Protein AF-D8SR23-F1 (afdb_monomer)

Foldseek 3Di:
DCPVVLQVFVCVLDVVPSFPWDWDPDWDQDPQLSFTWTWTQTPWDDPDPQKIFGTWIWTAQDPQQKIKIKTWIFRNPDPVRDIDIWMKMFRADPVGHTPDIDTPPDDDDPPSVCSVPVSVVVVVVVVVVVCVVVPDDDDD

Radius of gyration: 15.98 Å; Cα contacts (8 Å, |Δi|>4): 232; chains: 1; bounding box: 49×30×34 Å

Structure (mmCIF, N/CA/C/O backbone):
data_AF-D8SR23-F1
#
_entry.id   AF-D8SR23-F1
#
loop_
_atom_site.group_PDB
_atom_site.id
_atom_site.type_symbol
_atom_site.label_atom_id
_atom_site.label_alt_id
_atom_site.label_comp_id
_atom_site.label_asym_id
_atom_site.label_entity_id
_atom_site.label_seq_id
_atom_site.pdbx_PDB_ins_code
_atom_site.Cartn_x
_atom_site.Cartn_y
_atom_site.Cartn_z
_atom_site.occupancy
_atom_site.B_iso_or_equiv
_atom_site.auth_seq_id
_atom_site.auth_comp_id
_atom_site.auth_asym_id
_atom_site.auth_atom_id
_atom_site.pdbx_PDB_model_num
ATOM 1 N N . MET A 1 1 ? -14.444 -7.213 2.399 1.00 64.50 1 MET A N 1
ATOM 2 C CA . MET A 1 1 ? -13.186 -6.485 2.134 1.00 64.50 1 MET A CA 1
ATOM 3 C C . MET A 1 1 ? -13.569 -5.167 1.482 1.00 64.50 1 MET A C 1
ATOM 5 O O . MET A 1 1 ? -14.498 -5.180 0.686 1.00 64.50 1 MET A O 1
ATOM 9 N N . ASP A 1 2 ? -12.974 -4.047 1.888 1.00 78.81 2 ASP A N 1
ATOM 10 C CA . ASP A 1 2 ? -13.461 -2.699 1.545 1.00 78.81 2 ASP A CA 1
ATOM 11 C C . ASP A 1 2 ? -12.916 -2.235 0.178 1.00 78.81 2 ASP A C 1
ATOM 13 O O . ASP A 1 2 ? -12.012 -1.405 0.083 1.00 78.81 2 ASP A O 1
ATOM 17 N N . GLU A 1 3 ? -13.412 -2.857 -0.898 1.00 85.50 3 GLU A N 1
ATOM 18 C CA . GLU A 1 3 ? -13.011 -2.548 -2.281 1.00 85.50 3 GLU A CA 1
ATOM 19 C C . GLU A 1 3 ? -13.234 -1.079 -2.642 1.00 85.50 3 GLU A C 1
ATOM 21 O O . GLU A 1 3 ? -12.398 -0.475 -3.315 1.00 85.50 3 GLU A O 1
ATOM 26 N N . GLU A 1 4 ? -14.343 -0.490 -2.191 1.00 87.12 4 GLU A N 1
ATOM 27 C CA . GLU A 1 4 ? -14.657 0.912 -2.461 1.00 87.12 4 GLU A CA 1
ATOM 28 C C . GLU A 1 4 ? -13.653 1.851 -1.797 1.00 87.12 4 GLU A C 1
ATOM 30 O O . GLU A 1 4 ? -13.201 2.806 -2.437 1.00 87.12 4 GLU A O 1
ATOM 35 N N . ALA A 1 5 ? -13.227 1.553 -0.566 1.00 86.94 5 ALA A N 1
ATOM 36 C CA . ALA A 1 5 ? -12.153 2.305 0.059 1.00 86.94 5 ALA A CA 1
ATOM 37 C C . ALA A 1 5 ? -10.844 2.202 -0.714 1.00 86.94 5 ALA A C 1
ATOM 39 O O . ALA A 1 5 ? -10.241 3.236 -0.991 1.00 86.94 5 ALA A O 1
ATOM 40 N N . VAL A 1 6 ? -10.411 0.997 -1.101 1.00 87.62 6 VAL A N 1
ATOM 41 C CA . VAL A 1 6 ? -9.157 0.829 -1.856 1.00 87.62 6 VAL A CA 1
ATOM 42 C C . VAL A 1 6 ? -9.232 1.572 -3.188 1.00 87.62 6 VAL A C 1
ATOM 44 O O . VAL A 1 6 ? -8.310 2.311 -3.523 1.00 87.62 6 VAL A O 1
ATOM 47 N N . ARG A 1 7 ? -10.358 1.496 -3.909 1.00 87.00 7 ARG A N 1
ATOM 48 C CA . ARG A 1 7 ? -10.581 2.291 -5.131 1.00 87.00 7 ARG A CA 1
ATOM 49 C C . ARG A 1 7 ? -10.505 3.794 -4.857 1.00 87.00 7 ARG A C 1
ATOM 51 O O . ARG A 1 7 ? -9.897 4.521 -5.639 1.00 87.00 7 ARG A O 1
ATOM 58 N N . GLY A 1 8 ? -11.093 4.268 -3.760 1.00 86.75 8 GLY A N 1
ATOM 59 C CA . GLY A 1 8 ? -11.014 5.669 -3.343 1.00 86.75 8 GLY A CA 1
ATOM 60 C C . GLY A 1 8 ? -9.589 6.117 -3.005 1.00 86.75 8 GLY A C 1
ATOM 61 O O . GLY A 1 8 ? -9.189 7.217 -3.380 1.00 86.75 8 GLY A O 1
ATOM 62 N N . MET A 1 9 ? -8.812 5.257 -2.346 1.00 86.50 9 MET A N 1
ATOM 63 C CA . MET A 1 9 ? -7.409 5.498 -2.005 1.00 86.50 9 MET A CA 1
ATOM 64 C C . MET A 1 9 ? -6.520 5.512 -3.257 1.00 86.50 9 MET A C 1
ATOM 66 O O . MET A 1 9 ? -5.738 6.443 -3.428 1.00 86.50 9 MET A O 1
ATOM 70 N N . LEU A 1 10 ? -6.692 4.552 -4.172 1.00 82.19 10 LEU A N 1
ATOM 71 C CA . LEU A 1 10 ? -5.966 4.488 -5.448 1.00 82.19 10 LEU A CA 1
ATOM 72 C C . LEU A 1 10 ? -6.248 5.705 -6.338 1.00 82.19 10 LEU A C 1
ATOM 74 O O . LEU A 1 10 ? -5.315 6.290 -6.877 1.00 82.19 10 LEU A O 1
ATOM 78 N N . ARG A 1 11 ? -7.510 6.156 -6.423 1.00 81.75 11 ARG A N 1
ATOM 79 C CA . ARG A 1 11 ? -7.872 7.396 -7.145 1.00 81.75 11 ARG A CA 1
ATOM 80 C C . ARG A 1 11 ? -7.116 8.622 -6.640 1.00 81.75 11 ARG A C 1
ATOM 82 O O . ARG A 1 11 ? -6.929 9.576 -7.390 1.00 81.75 11 ARG A O 1
ATOM 89 N N . ARG A 1 12 ? -6.746 8.618 -5.360 1.00 78.44 12 ARG A N 1
ATOM 90 C CA . ARG A 1 12 ? -6.031 9.719 -4.720 1.00 78.44 12 ARG A CA 1
ATOM 91 C C . ARG A 1 12 ? -4.524 9.662 -4.964 1.00 78.44 12 ARG A C 1
ATOM 93 O O . ARG A 1 12 ? -3.904 10.710 -5.065 1.00 78.44 12 ARG A O 1
ATOM 100 N N . ILE A 1 13 ? -3.978 8.457 -5.142 1.00 76.06 13 ILE A N 1
ATOM 101 C CA . ILE A 1 13 ? -2.605 8.245 -5.622 1.00 76.06 13 ILE A CA 1
ATOM 102 C C . ILE A 1 13 ? -2.461 8.738 -7.073 1.00 76.06 13 ILE A C 1
ATOM 104 O O . ILE A 1 13 ? -1.440 9.319 -7.414 1.00 76.06 13 ILE A O 1
ATOM 108 N N . GLY A 1 14 ? -3.494 8.588 -7.911 1.00 68.06 14 GLY A N 1
ATOM 109 C CA . GLY A 1 14 ? -3.551 9.243 -9.220 1.00 68.06 14 GLY A CA 1
ATOM 110 C C . GLY A 1 14 ? -4.875 9.017 -9.957 1.00 68.06 14 GLY A C 1
ATOM 111 O O . GLY A 1 14 ? -5.479 7.945 -9.876 1.00 68.06 14 GLY A O 1
ATOM 112 N N . GLN A 1 15 ? -5.347 10.042 -10.679 1.00 53.50 15 GLN A N 1
ATOM 113 C CA . GLN A 1 15 ? -6.707 10.076 -11.243 1.00 53.50 15 GLN A CA 1
ATOM 114 C C . GLN A 1 15 ? -6.927 9.171 -12.469 1.00 53.50 15 GLN A C 1
ATOM 116 O O . GLN A 1 15 ? -8.067 8.793 -12.736 1.00 53.50 15 GLN A O 1
ATOM 121 N N . GLU A 1 16 ? -5.873 8.766 -13.183 1.00 54.69 16 GLU A N 1
ATOM 122 C CA . GLU A 1 16 ? -5.980 7.941 -14.403 1.00 54.69 16 GLU A CA 1
ATOM 123 C C . GLU A 1 16 ? -5.869 6.425 -14.137 1.00 54.69 16 GLU A C 1
ATOM 125 O O . GLU A 1 16 ? -5.918 5.591 -15.052 1.00 54.69 16 GLU A O 1
ATOM 130 N N . TYR A 1 17 ? -5.769 6.033 -12.865 1.00 56.16 17 TYR A N 1
ATOM 131 C CA . TYR A 1 17 ? -5.398 4.679 -12.447 1.00 56.16 17 TYR A CA 1
ATOM 132 C C . TYR A 1 17 ? -6.492 4.009 -11.621 1.00 56.16 17 TYR A C 1
ATOM 134 O O . TYR A 1 17 ? -6.232 3.393 -10.590 1.00 56.16 17 TYR A O 1
ATOM 142 N N . LEU A 1 18 ? -7.734 4.082 -12.112 1.00 58.25 18 LEU A N 1
ATOM 143 C CA . LEU A 1 18 ? -8.771 3.103 -11.780 1.00 58.25 18 LEU A CA 1
ATOM 144 C C . LEU A 1 18 ? -8.289 1.720 -12.246 1.00 58.25 18 LEU A C 1
ATOM 146 O O . LEU A 1 18 ? -8.669 1.235 -13.304 1.00 58.25 18 LEU A O 1
ATOM 150 N N . ALA A 1 19 ? -7.357 1.139 -11.498 1.00 60.59 19 ALA A N 1
ATOM 15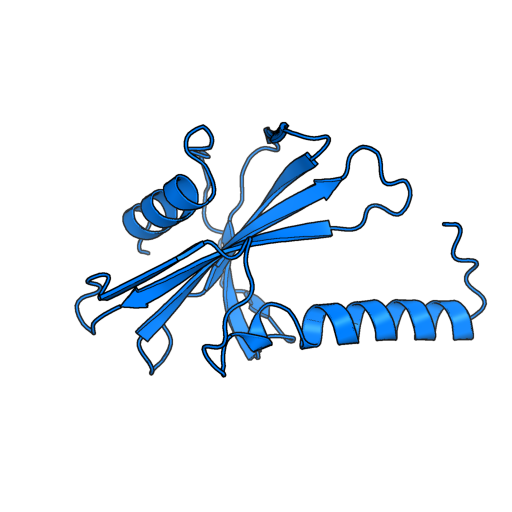1 C CA . ALA A 1 19 ? -6.840 -0.184 -11.746 1.00 60.59 19 ALA A CA 1
ATOM 152 C C . ALA A 1 19 ? -7.970 -1.171 -11.463 1.00 60.59 19 ALA A C 1
ATOM 154 O O . ALA A 1 19 ? -8.584 -1.146 -10.390 1.00 60.59 19 ALA A O 1
ATOM 155 N N . ASP A 1 20 ? -8.235 -2.044 -12.427 1.00 73.25 20 ASP A N 1
ATOM 156 C CA . ASP A 1 20 ? -8.875 -3.313 -12.134 1.00 73.25 20 ASP A CA 1
ATOM 157 C C . ASP A 1 20 ? -7.869 -4.117 -11.315 1.00 73.25 20 ASP A C 1
ATOM 159 O O . ASP A 1 20 ? -6.913 -4.688 -11.841 1.00 73.25 20 ASP A O 1
ATOM 163 N N . PHE A 1 21 ? -8.037 -4.053 -9.996 1.00 80.62 21 PHE A N 1
ATOM 164 C CA . PHE A 1 21 ? -7.289 -4.870 -9.063 1.00 80.62 21 PHE A CA 1
ATOM 165 C C . PHE A 1 21 ? -8.190 -5.967 -8.510 1.00 80.62 21 PHE A C 1
ATOM 167 O O . PHE A 1 21 ? -9.399 -5.796 -8.344 1.00 80.62 21 PHE A O 1
ATOM 174 N N . THR A 1 22 ? -7.564 -7.079 -8.164 1.00 85.00 22 THR A N 1
ATOM 175 C CA . THR A 1 22 ? -8.145 -8.118 -7.325 1.00 85.00 22 THR A CA 1
ATOM 176 C C . THR A 1 22 ? -7.283 -8.275 -6.088 1.00 85.00 22 THR A C 1
ATOM 178 O O . THR A 1 22 ? -6.065 -8.097 -6.136 1.00 85.00 22 THR A O 1
ATOM 181 N N . PHE A 1 23 ? -7.893 -8.627 -4.967 1.00 84.94 23 PHE A N 1
ATOM 182 C CA . PHE A 1 23 ? -7.119 -8.994 -3.792 1.00 84.94 23 PHE A CA 1
ATOM 183 C C . PHE A 1 23 ? -6.479 -10.370 -3.972 1.00 84.94 23 PHE A C 1
ATOM 185 O O . PHE A 1 23 ? -7.056 -11.258 -4.601 1.00 84.94 23 PHE A O 1
ATOM 192 N N . GLY A 1 24 ? -5.291 -10.548 -3.400 1.00 84.81 24 GLY A N 1
ATOM 193 C CA . GLY A 1 24 ? -4.709 -11.868 -3.204 1.00 84.81 24 GLY A CA 1
ATOM 194 C C . GLY A 1 24 ? -5.597 -12.734 -2.308 1.00 84.81 24 GLY A C 1
ATOM 195 O O . GLY A 1 24 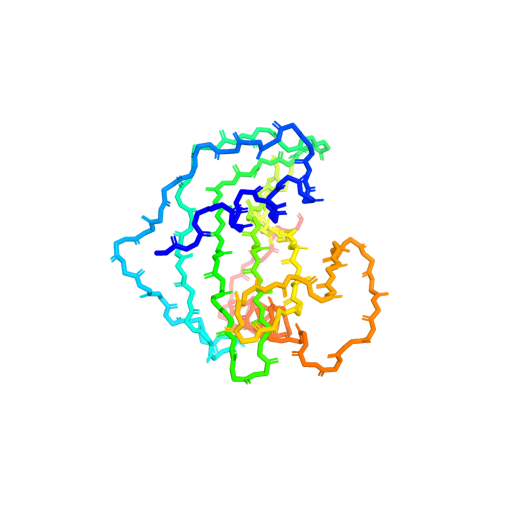? -6.337 -12.227 -1.464 1.00 84.81 24 GLY A O 1
ATOM 196 N N . GLU A 1 25 ? -5.505 -14.050 -2.485 1.00 79.94 25 GLU A N 1
ATOM 197 C CA . GLU A 1 25 ? -6.356 -15.026 -1.788 1.00 79.94 25 GLU A CA 1
ATOM 198 C C . GLU A 1 25 ? -6.171 -15.016 -0.263 1.00 79.94 25 GLU A C 1
ATOM 200 O O . GLU A 1 25 ? -7.087 -15.363 0.482 1.00 79.94 25 GLU A O 1
ATOM 205 N N . SER A 1 26 ? -4.996 -14.601 0.211 1.00 84.69 26 SER A N 1
ATOM 206 C CA . SER A 1 26 ? -4.653 -14.546 1.627 1.00 84.69 26 SER A CA 1
ATOM 207 C C . SER A 1 26 ? -3.943 -13.248 1.984 1.00 84.69 26 SER A C 1
ATOM 209 O O . SER A 1 26 ? -3.234 -12.657 1.165 1.00 84.69 26 SER A O 1
ATOM 211 N N . MET A 1 27 ? -4.080 -12.847 3.248 1.00 86.62 27 MET A N 1
ATOM 212 C CA . MET A 1 27 ? -3.198 -11.832 3.809 1.00 86.62 27 MET A CA 1
ATOM 213 C C . MET A 1 27 ? -1.760 -12.344 3.857 1.00 86.62 27 MET A C 1
ATOM 215 O O . MET A 1 27 ? -1.512 -13.536 4.048 1.00 86.62 27 MET A O 1
ATOM 219 N N . VAL A 1 28 ? -0.824 -11.420 3.708 1.00 84.69 28 VAL A N 1
ATOM 220 C CA . VAL A 1 28 ? 0.607 -11.655 3.836 1.00 84.69 28 VAL A CA 1
ATOM 221 C C . VAL A 1 28 ? 1.105 -10.817 5.001 1.00 84.69 28 VAL A C 1
ATOM 223 O O . VAL A 1 28 ? 0.811 -9.624 5.075 1.00 84.69 28 VAL A O 1
ATOM 226 N N . HIS A 1 29 ? 1.858 -11.444 5.900 1.00 83.56 29 HIS A N 1
ATOM 227 C CA . HIS A 1 29 ? 2.541 -10.722 6.960 1.00 83.56 29 HIS A CA 1
ATOM 228 C C . HIS A 1 29 ? 3.728 -9.965 6.368 1.00 83.56 29 HIS A C 1
ATOM 230 O O . HIS A 1 29 ? 4.608 -10.572 5.753 1.00 83.56 29 HIS A O 1
ATOM 236 N N . ASP A 1 30 ? 3.744 -8.648 6.528 1.00 73.88 30 ASP A N 1
ATOM 237 C CA . ASP A 1 30 ? 4.872 -7.814 6.148 1.00 73.88 30 ASP A CA 1
ATOM 238 C C . ASP A 1 30 ? 5.850 -7.725 7.329 1.00 73.88 30 ASP A C 1
ATOM 240 O O . ASP A 1 30 ? 5.554 -7.040 8.312 1.00 73.88 30 ASP A O 1
ATOM 244 N N . PRO A 1 31 ? 7.012 -8.402 7.260 1.00 63.41 31 PRO A N 1
ATOM 245 C CA . PRO A 1 31 ? 7.956 -8.468 8.376 1.00 63.41 31 PRO A CA 1
ATOM 246 C C . PRO A 1 31 ? 8.625 -7.124 8.681 1.00 63.41 31 PRO A C 1
ATOM 248 O O . PRO A 1 31 ? 9.296 -7.007 9.693 1.00 63.41 31 PRO A O 1
ATOM 251 N N . VAL A 1 32 ? 8.479 -6.144 7.787 1.00 64.88 32 VAL A N 1
ATOM 252 C CA . VAL A 1 32 ? 8.975 -4.769 7.925 1.00 64.88 32 VAL A CA 1
ATOM 253 C C . VAL A 1 32 ? 8.000 -3.904 8.710 1.00 64.88 32 VAL A C 1
ATOM 255 O O . VAL A 1 32 ? 8.359 -2.979 9.430 1.00 64.88 32 VAL A O 1
ATOM 258 N N . THR A 1 33 ? 6.716 -4.069 8.428 1.00 65.44 33 THR A N 1
ATOM 259 C CA . THR A 1 33 ? 5.713 -3.209 9.045 1.00 65.44 33 THR A CA 1
ATOM 260 C C . THR A 1 33 ? 5.153 -3.861 10.299 1.00 65.44 33 THR A C 1
ATOM 262 O O . THR A 1 33 ? 4.373 -3.223 10.999 1.00 65.44 33 THR A O 1
ATOM 265 N N . GLU A 1 34 ? 5.464 -5.147 10.500 1.00 74.69 34 GLU A N 1
ATOM 266 C CA . GLU A 1 34 ? 4.810 -6.078 11.420 1.00 74.69 34 GLU A CA 1
ATOM 267 C C . GLU A 1 34 ? 3.283 -6.092 11.243 1.00 74.69 34 GLU A C 1
ATOM 269 O O . GLU A 1 34 ? 2.523 -6.339 12.180 1.00 74.69 34 GLU A O 1
ATOM 274 N N . ARG A 1 35 ? 2.807 -5.809 10.023 1.00 78.38 35 ARG A N 1
ATOM 275 C CA . ARG A 1 35 ? 1.376 -5.747 9.707 1.00 78.38 35 ARG A CA 1
ATOM 276 C C . ARG A 1 35 ? 1.043 -6.705 8.599 1.00 78.38 35 ARG A C 1
ATOM 278 O O . ARG A 1 35 ? 1.813 -6.906 7.666 1.00 78.38 35 ARG A O 1
ATOM 285 N N . ASP A 1 36 ? -0.176 -7.197 8.667 1.00 85.44 36 ASP A N 1
ATOM 286 C CA . ASP A 1 36 ? -0.734 -7.959 7.578 1.00 85.44 36 ASP A CA 1
ATOM 287 C C . ASP A 1 36 ? -1.289 -7.019 6.506 1.00 85.44 36 ASP A C 1
ATOM 289 O O . ASP A 1 36 ? -1.907 -5.988 6.799 1.00 85.44 36 ASP A O 1
ATOM 293 N N . TYR A 1 37 ? -1.075 -7.390 5.250 1.00 85.62 37 TYR A N 1
ATOM 294 C CA . TYR A 1 37 ? -1.662 -6.719 4.100 1.00 85.62 37 TYR A CA 1
ATOM 295 C C . TYR A 1 37 ? -2.310 -7.724 3.162 1.00 85.62 37 TYR A C 1
ATOM 297 O O . TYR A 1 37 ? -1.916 -8.887 3.083 1.00 85.62 37 TYR A O 1
ATOM 305 N N . PHE A 1 38 ? -3.284 -7.252 2.397 1.00 88.31 38 PHE A N 1
ATOM 306 C CA . PHE A 1 38 ? -3.768 -7.956 1.223 1.00 88.31 38 PHE A CA 1
ATOM 307 C C . PHE A 1 38 ? -2.954 -7.518 0.003 1.00 88.31 38 PHE A C 1
ATOM 309 O O . PHE A 1 38 ? -2.885 -6.313 -0.276 1.00 88.31 38 PHE A O 1
ATOM 316 N N . PRO A 1 39 ? -2.341 -8.452 -0.744 1.00 88.81 39 PRO A N 1
ATOM 317 C CA . PRO A 1 39 ? -1.761 -8.136 -2.040 1.00 88.81 39 PRO A CA 1
ATOM 318 C C . PRO A 1 39 ? -2.841 -7.579 -2.969 1.00 88.81 39 PRO A C 1
ATOM 320 O O . PRO A 1 39 ? -3.942 -8.124 -3.034 1.00 88.81 39 PRO A O 1
ATOM 323 N N . LEU A 1 40 ? -2.530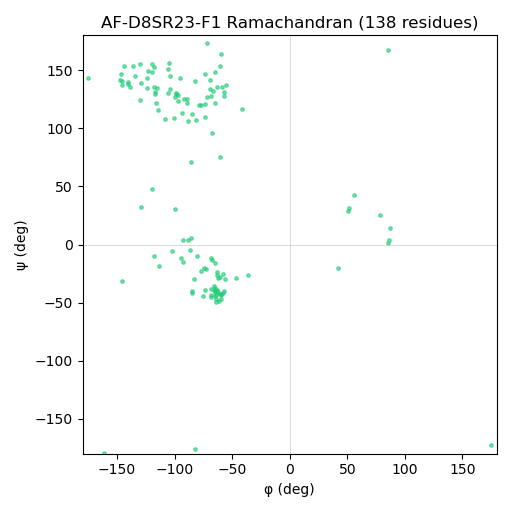 -6.508 -3.691 1.00 86.19 40 LEU A N 1
ATOM 324 C CA . LEU A 1 40 ? -3.359 -6.004 -4.779 1.00 86.19 40 LEU A CA 1
ATOM 325 C C . LEU A 1 40 ? -2.734 -6.477 -6.088 1.00 86.19 40 LEU A C 1
ATOM 327 O O . LEU A 1 40 ? -1.658 -6.020 -6.478 1.00 86.19 40 LEU A O 1
ATOM 331 N N . ILE A 1 41 ? -3.403 -7.421 -6.737 1.00 85.12 41 ILE A N 1
ATOM 332 C CA . ILE A 1 41 ? -3.010 -7.974 -8.028 1.00 85.12 41 ILE A CA 1
ATOM 333 C C . ILE A 1 41 ? -3.659 -7.109 -9.098 1.00 85.12 41 ILE A C 1
ATOM 335 O O . ILE A 1 41 ? -4.878 -6.972 -9.129 1.00 85.12 41 ILE A O 1
ATOM 339 N N . MET A 1 42 ? -2.850 -6.522 -9.966 1.00 79.56 42 MET A N 1
ATOM 340 C CA . MET A 1 42 ? -3.302 -5.653 -11.047 1.00 79.56 42 MET A CA 1
ATOM 341 C C . MET A 1 42 ? -2.422 -5.877 -12.271 1.00 79.56 42 MET A C 1
ATOM 343 O O . MET A 1 42 ? -1.270 -6.294 -12.149 1.00 79.56 42 MET A O 1
ATOM 347 N N . SER A 1 43 ? -2.972 -5.625 -13.456 1.00 79.00 43 SER A N 1
ATOM 348 C CA . SER A 1 43 ? -2.169 -5.670 -14.679 1.00 79.00 43 SER A CA 1
ATOM 349 C C . SER A 1 43 ? -1.178 -4.503 -14.693 1.00 79.00 43 SER A C 1
ATOM 351 O O . SER A 1 43 ? -1.571 -3.402 -14.289 1.00 79.00 43 SER A O 1
ATOM 353 N N . PRO A 1 44 ? 0.066 -4.708 -15.167 1.00 79.00 44 PRO A N 1
ATOM 354 C CA . PRO A 1 44 ? 1.029 -3.627 -15.262 1.00 79.00 44 PRO A CA 1
ATOM 355 C C . PRO A 1 44 ? 0.495 -2.456 -16.083 1.00 79.00 44 PRO A C 1
ATOM 357 O O . PRO A 1 44 ? -0.124 -2.663 -17.131 1.00 79.00 44 PRO A O 1
ATOM 360 N N . LYS A 1 45 ? 0.725 -1.231 -15.612 1.00 77.12 45 LYS A N 1
ATOM 361 C CA . LYS A 1 45 ? 0.254 -0.014 -16.281 1.00 77.12 45 LYS A CA 1
ATOM 362 C C . LYS A 1 45 ? 1.311 1.076 -16.198 1.00 77.12 45 LYS A C 1
ATOM 364 O O . LYS A 1 45 ? 1.946 1.231 -15.159 1.00 77.12 45 LYS A O 1
ATOM 369 N N . ASP A 1 46 ? 1.470 1.819 -17.286 1.00 77.31 46 ASP A N 1
ATOM 370 C CA . ASP A 1 46 ? 2.305 3.018 -17.314 1.00 77.31 46 ASP A CA 1
ATOM 371 C C . ASP A 1 46 ? 1.818 4.010 -16.246 1.00 77.31 46 ASP A C 1
ATOM 373 O O . ASP A 1 46 ? 0.617 4.286 -16.152 1.00 77.31 46 ASP A O 1
ATOM 377 N N . PHE A 1 47 ? 2.745 4.461 -15.407 1.00 73.81 47 PHE A N 1
ATOM 378 C CA . PHE A 1 47 ? 2.522 5.415 -14.325 1.00 73.81 47 PHE A CA 1
ATOM 379 C C . PHE A 1 47 ? 3.001 6.829 -14.705 1.00 73.81 47 PHE A C 1
ATOM 381 O O . PHE A 1 47 ? 2.735 7.781 -13.971 1.00 73.81 47 PHE A O 1
ATOM 388 N N . GLY A 1 48 ? 3.643 6.984 -15.868 1.00 73.25 48 GLY A N 1
ATOM 389 C CA . GLY A 1 48 ? 4.288 8.222 -16.287 1.00 73.25 48 GLY A CA 1
ATOM 390 C C . GLY A 1 48 ? 5.713 8.346 -15.749 1.00 73.25 48 GLY A C 1
ATOM 391 O O . GLY A 1 48 ? 6.146 7.568 -14.901 1.00 73.25 48 GLY A O 1
ATOM 392 N N . ASP A 1 49 ? 6.458 9.314 -16.287 1.00 72.31 49 ASP A N 1
ATOM 393 C CA . ASP A 1 49 ? 7.837 9.638 -15.885 1.00 72.31 49 ASP A CA 1
ATOM 394 C C . ASP A 1 49 ? 8.799 8.432 -15.855 1.00 72.31 49 ASP A C 1
ATOM 396 O O . ASP A 1 49 ? 9.726 8.388 -15.054 1.00 72.31 49 ASP A O 1
ATOM 400 N N . GLY A 1 50 ? 8.580 7.447 -16.737 1.00 73.25 50 GLY A N 1
ATOM 401 C CA . GLY A 1 50 ? 9.410 6.240 -16.835 1.00 73.25 50 GLY A CA 1
ATOM 402 C C . GLY A 1 50 ? 9.020 5.110 -15.877 1.00 73.25 50 GLY A C 1
ATOM 403 O O . GLY A 1 50 ? 9.640 4.049 -15.906 1.00 73.25 50 GLY A O 1
ATOM 404 N N . PHE A 1 51 ? 7.971 5.274 -15.070 1.00 76.75 51 PHE A N 1
ATOM 405 C CA . PHE A 1 51 ? 7.542 4.268 -14.102 1.00 76.75 51 PHE A CA 1
ATOM 406 C C . PHE A 1 51 ? 6.430 3.364 -14.637 1.00 76.75 51 PHE A C 1
ATOM 408 O O . PHE A 1 51 ? 5.493 3.797 -15.302 1.00 76.75 51 PHE A O 1
ATOM 415 N N . THR A 1 52 ? 6.483 2.086 -14.273 1.00 79.06 52 THR A N 1
ATOM 416 C CA . THR A 1 52 ? 5.411 1.112 -14.500 1.00 79.06 52 THR A CA 1
ATOM 417 C C . THR A 1 52 ? 4.874 0.627 -13.164 1.00 79.06 52 THR A C 1
ATOM 419 O O . THR A 1 52 ? 5.601 0.044 -12.368 1.00 79.06 52 THR A O 1
ATOM 422 N N . MET A 1 53 ? 3.579 0.796 -12.920 1.00 77.94 53 MET A N 1
ATOM 423 C CA . MET A 1 53 ? 2.911 0.180 -11.780 1.00 77.94 53 MET A CA 1
ATOM 424 C C . MET A 1 53 ? 2.765 -1.321 -12.016 1.00 77.94 53 MET A C 1
ATOM 426 O O . MET A 1 53 ? 2.210 -1.721 -13.036 1.00 77.94 53 MET A O 1
ATOM 430 N N . THR A 1 54 ? 3.210 -2.151 -11.076 1.00 78.56 54 THR A N 1
ATOM 431 C CA . THR A 1 54 ? 3.220 -3.620 -11.217 1.00 78.56 54 THR A CA 1
ATOM 432 C C . THR A 1 54 ? 2.362 -4.348 -10.188 1.00 78.56 54 THR A C 1
ATOM 434 O O . THR A 1 54 ? 2.121 -5.549 -10.314 1.00 78.56 54 THR A O 1
ATOM 437 N N . GLY A 1 55 ? 1.867 -3.640 -9.176 1.00 83.50 55 GLY A N 1
ATOM 438 C CA . GLY A 1 55 ? 1.117 -4.242 -8.084 1.00 83.50 55 GLY A CA 1
ATOM 439 C C . GLY A 1 55 ? 0.763 -3.242 -6.998 1.00 83.50 55 GLY A C 1
ATOM 440 O O . GLY A 1 55 ? 1.015 -2.043 -7.112 1.00 83.50 55 GLY A O 1
ATOM 441 N N . GLY A 1 56 ? 0.219 -3.749 -5.899 1.00 83.56 56 GLY A N 1
ATOM 442 C CA . GLY A 1 56 ? 0.006 -2.945 -4.709 1.00 83.56 56 GLY A CA 1
ATOM 443 C C . GLY A 1 56 ? -0.200 -3.768 -3.450 1.00 83.56 56 GLY A C 1
ATOM 444 O O . GLY A 1 56 ? -0.161 -4.999 -3.452 1.00 83.56 56 GLY A O 1
ATOM 445 N N . ARG A 1 57 ? -0.418 -3.061 -2.349 1.00 87.12 57 ARG A N 1
ATOM 446 C CA . ARG A 1 57 ? -0.673 -3.616 -1.024 1.00 87.12 57 ARG A CA 1
ATOM 447 C C . ARG A 1 57 ? -1.767 -2.806 -0.358 1.00 87.12 57 ARG A C 1
ATOM 449 O O . ARG A 1 57 ? -1.719 -1.577 -0.376 1.00 87.12 57 ARG A O 1
ATOM 456 N N . PHE A 1 58 ? -2.717 -3.488 0.261 1.00 89.00 58 PHE A N 1
ATOM 457 C CA . PHE A 1 58 ? -3.691 -2.862 1.140 1.00 89.00 58 PHE A CA 1
ATOM 458 C C . PHE A 1 58 ? -3.494 -3.341 2.572 1.00 89.00 58 PHE A C 1
ATOM 460 O O . PHE A 1 58 ? -3.695 -4.514 2.876 1.00 89.00 58 PHE A O 1
ATOM 467 N N . TYR A 1 59 ? -3.138 -2.414 3.450 1.00 87.88 59 TYR A N 1
ATOM 468 C CA . TYR A 1 59 ? -3.052 -2.612 4.888 1.00 87.88 59 TYR A CA 1
ATOM 469 C C . TYR A 1 59 ? -4.395 -2.190 5.506 1.00 87.88 59 TYR A C 1
ATOM 471 O O . TYR A 1 59 ? -4.722 -0.994 5.473 1.00 87.88 59 TYR A O 1
ATOM 479 N N . PRO A 1 60 ? -5.179 -3.133 6.066 1.00 89.81 60 PRO A N 1
ATOM 480 C CA . PRO A 1 60 ? -6.438 -2.832 6.744 1.00 89.81 60 PRO A CA 1
ATOM 481 C C . PRO A 1 60 ? -6.229 -1.894 7.932 1.00 89.81 60 PRO A C 1
ATOM 483 O O . PRO A 1 60 ? -5.109 -1.759 8.412 1.00 89.81 60 PRO A O 1
ATOM 486 N N . ALA A 1 61 ? -7.300 -1.277 8.434 1.00 89.12 61 ALA A N 1
ATOM 487 C CA . ALA A 1 61 ? -7.226 -0.425 9.620 1.00 89.12 61 ALA A CA 1
ATOM 488 C C . ALA A 1 61 ? -6.650 -1.185 10.834 1.00 89.12 61 ALA A C 1
ATOM 490 O O . ALA A 1 61 ? -7.088 -2.297 11.123 1.00 89.12 61 ALA A O 1
ATOM 491 N N . ASP A 1 62 ? -5.677 -0.589 11.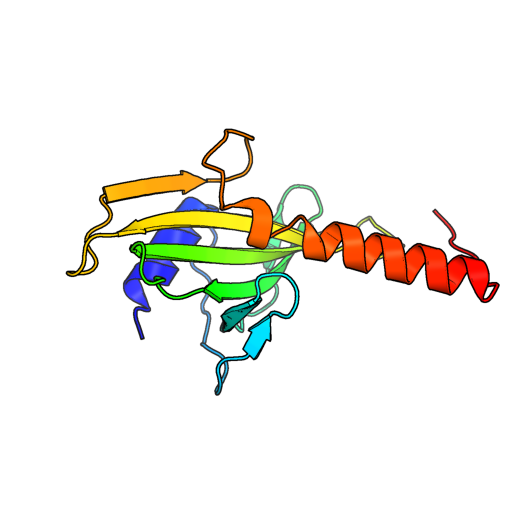528 1.00 85.25 62 ASP A N 1
ATOM 492 C CA . ASP A 1 62 ? -5.165 -1.103 12.809 1.00 85.25 62 ASP A CA 1
ATOM 493 C C . ASP A 1 62 ? -6.057 -0.685 13.992 1.00 85.25 62 ASP A C 1
ATOM 495 O O . ASP A 1 62 ? -7.098 -0.050 13.817 1.00 85.25 62 ASP A O 1
ATOM 499 N N . GLU A 1 63 ? -5.642 -1.019 15.217 1.00 83.62 63 GLU A N 1
ATOM 500 C CA . GLU A 1 63 ? -6.331 -0.634 16.458 1.00 83.62 63 GLU A CA 1
ATOM 501 C C . GLU A 1 63 ? -6.476 0.885 16.626 1.00 83.62 63 GLU A C 1
ATOM 503 O O . GLU A 1 63 ? -7.395 1.362 17.294 1.00 83.62 63 GLU A O 1
ATOM 508 N N . GLU A 1 64 ? -5.586 1.660 16.003 1.00 82.44 64 GLU A N 1
ATOM 509 C CA . GLU A 1 64 ? -5.672 3.111 15.986 1.00 82.44 64 GLU A CA 1
ATOM 510 C C . GLU A 1 64 ? -6.565 3.614 14.839 1.00 82.44 64 GLU A C 1
ATOM 512 O O . GLU A 1 64 ? -6.816 4.813 14.754 1.00 82.44 64 GLU A O 1
ATOM 517 N N . GLY A 1 65 ? -7.071 2.757 13.957 1.00 85.06 65 GLY A N 1
ATOM 518 C CA . GLY A 1 65 ? -7.869 3.149 12.798 1.00 85.06 65 GLY A CA 1
ATOM 519 C C . GLY A 1 65 ? -7.026 3.687 11.641 1.00 85.06 65 GLY A C 1
ATOM 520 O O . GLY A 1 65 ? -7.514 4.504 10.867 1.00 85.06 65 GLY A O 1
ATOM 521 N N . VAL A 1 66 ? -5.752 3.308 11.518 1.00 85.62 66 VAL A N 1
ATOM 522 C CA . VAL A 1 66 ? -4.910 3.705 10.377 1.00 85.62 66 VAL A CA 1
ATOM 523 C C . VAL A 1 66 ? -4.896 2.603 9.327 1.00 85.62 66 VAL A C 1
ATOM 525 O O . VAL A 1 66 ? -4.501 1.475 9.621 1.00 85.62 66 VAL A O 1
ATOM 528 N N . ARG A 1 67 ? -5.281 2.939 8.092 1.00 88.06 67 ARG A N 1
ATOM 529 C CA . ARG A 1 67 ? -5.195 2.062 6.912 1.00 88.06 67 ARG A CA 1
ATOM 530 C C . ARG A 1 67 ? -4.309 2.673 5.831 1.00 88.06 67 ARG A C 1
ATOM 532 O O . ARG A 1 67 ? -4.160 3.894 5.761 1.00 88.06 67 ARG A O 1
ATOM 539 N N . CYS A 1 68 ? -3.748 1.834 4.969 1.00 86.06 68 CYS A N 1
ATOM 540 C CA . CYS A 1 68 ? -2.850 2.263 3.899 1.00 86.06 68 CYS A CA 1
ATOM 541 C C . CYS A 1 68 ? -3.117 1.466 2.625 1.00 86.06 68 CYS A C 1
ATOM 543 O O . CYS A 1 68 ? -3.279 0.251 2.675 1.00 86.06 68 CYS A O 1
ATOM 545 N N . THR A 1 69 ? -3.120 2.148 1.486 1.00 87.25 69 THR A N 1
ATOM 546 C CA . THR A 1 69 ? -2.996 1.511 0.177 1.00 87.25 69 THR A CA 1
ATOM 547 C C . THR A 1 69 ? -1.710 2.010 -0.447 1.00 87.25 69 THR A C 1
ATOM 549 O O . THR A 1 69 ? -1.494 3.220 -0.500 1.00 87.25 69 THR A O 1
ATOM 552 N N . ALA A 1 70 ? -0.880 1.095 -0.928 1.00 80.81 70 ALA A N 1
ATOM 553 C CA . ALA A 1 70 ? 0.332 1.415 -1.658 1.00 80.81 70 ALA A CA 1
ATOM 554 C C . ALA A 1 70 ? 0.332 0.728 -3.023 1.00 80.81 70 ALA A C 1
ATOM 556 O O . ALA A 1 70 ? -0.113 -0.413 -3.137 1.00 80.81 70 ALA A O 1
ATOM 557 N N . VAL A 1 71 ? 0.851 1.407 -4.037 1.00 80.44 71 VAL A N 1
ATOM 558 C CA . VAL A 1 71 ? 1.170 0.837 -5.348 1.00 80.44 71 VAL A CA 1
ATOM 559 C C . VAL A 1 71 ? 2.675 0.650 -5.454 1.00 80.44 71 VAL A C 1
ATOM 561 O O . VAL A 1 71 ? 3.435 1.437 -4.891 1.00 80.44 71 VAL A O 1
ATOM 564 N N . ILE A 1 72 ? 3.092 -0.409 -6.136 1.00 78.62 72 ILE A N 1
ATOM 565 C CA . ILE A 1 72 ? 4.490 -0.739 -6.404 1.00 78.62 72 ILE A CA 1
ATOM 566 C C . ILE A 1 72 ? 4.790 -0.288 -7.827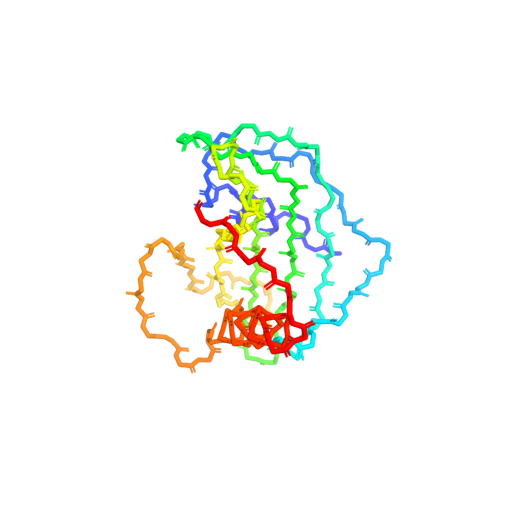 1.00 78.62 72 ILE A C 1
ATOM 568 O O . ILE A 1 72 ? 4.055 -0.651 -8.748 1.00 78.62 72 ILE A O 1
ATOM 572 N N . LEU A 1 73 ? 5.846 0.502 -7.982 1.00 75.44 73 LEU A N 1
ATOM 573 C CA . LEU A 1 73 ? 6.325 0.999 -9.260 1.00 75.44 73 LEU A CA 1
ATOM 574 C C . LEU A 1 73 ? 7.709 0.431 -9.550 1.00 75.44 73 LEU A C 1
ATOM 576 O O . LEU A 1 73 ? 8.586 0.476 -8.689 1.00 75.44 73 LEU A O 1
ATOM 580 N N . ASP A 1 74 ? 7.899 -0.035 -10.772 1.00 73.19 74 ASP A N 1
ATOM 581 C CA . ASP A 1 74 ? 9.203 -0.350 -11.334 1.00 73.19 74 ASP A CA 1
ATOM 582 C C . ASP A 1 74 ? 9.641 0.835 -12.202 1.00 73.19 74 ASP A C 1
ATOM 584 O O . ASP A 1 74 ? 8.873 1.297 -13.049 1.00 73.19 74 ASP A O 1
ATOM 588 N N . ASP A 1 75 ? 10.859 1.329 -11.998 1.00 71.12 75 ASP A N 1
ATOM 589 C CA . ASP A 1 75 ? 11.482 2.288 -12.911 1.00 71.12 75 ASP A CA 1
ATOM 590 C C . ASP A 1 75 ? 11.983 1.535 -14.154 1.00 71.12 75 ASP A C 1
ATOM 592 O O . ASP A 1 75 ? 12.770 0.590 -14.051 1.00 71.12 75 ASP A O 1
ATOM 596 N N . ALA A 1 76 ? 11.470 1.898 -15.331 1.00 66.62 76 ALA A N 1
ATOM 597 C CA . ALA A 1 76 ? 11.816 1.244 -16.589 1.00 66.62 76 ALA A CA 1
ATOM 598 C C . ALA A 1 76 ? 13.231 1.596 -17.077 1.00 66.62 76 ALA A C 1
ATOM 600 O O . ALA A 1 76 ? 13.790 0.854 -17.890 1.00 66.62 76 ALA A O 1
ATOM 601 N N . GLU A 1 77 ? 13.799 2.707 -16.606 1.00 66.31 77 GLU A N 1
ATOM 602 C CA . GLU A 1 77 ? 15.145 3.165 -16.958 1.00 66.31 77 GLU A CA 1
ATOM 603 C C . GLU A 1 77 ? 16.206 2.659 -15.972 1.00 66.31 77 GLU A C 1
ATOM 605 O O . GLU A 1 77 ? 17.399 2.650 -16.293 1.00 66.31 77 GLU A O 1
ATOM 610 N N . ASP A 1 78 ? 15.784 2.170 -14.806 1.00 62.25 78 ASP A N 1
ATOM 611 C CA . ASP A 1 78 ? 16.680 1.644 -13.789 1.00 62.25 78 ASP A CA 1
ATOM 612 C C . ASP A 1 78 ? 17.109 0.193 -14.074 1.00 62.25 78 ASP A C 1
ATOM 614 O O . ASP A 1 78 ? 16.366 -0.780 -13.893 1.00 62.25 78 ASP A O 1
ATOM 618 N N . ALA A 1 79 ? 18.372 0.035 -14.475 1.00 54.75 79 ALA A N 1
ATOM 619 C CA . ALA A 1 79 ? 19.001 -1.263 -14.697 1.00 54.75 79 ALA A CA 1
ATOM 620 C C . ALA A 1 79 ? 19.100 -2.117 -13.415 1.00 54.75 79 ALA A C 1
ATOM 622 O O . ALA A 1 79 ? 19.161 -3.348 -13.510 1.00 54.75 79 ALA A O 1
ATOM 623 N N . GLU A 1 80 ? 19.083 -1.496 -12.231 1.00 55.88 80 GLU A N 1
ATOM 624 C CA . GLU A 1 80 ? 19.077 -2.181 -10.935 1.00 55.88 80 GLU A CA 1
ATOM 625 C C . GLU A 1 80 ? 17.678 -2.678 -10.532 1.00 55.88 80 GLU A C 1
ATOM 627 O O . GLU A 1 80 ? 17.555 -3.492 -9.611 1.00 55.88 80 GLU A O 1
ATOM 632 N N . ARG A 1 81 ? 16.629 -2.269 -11.266 1.00 56.03 81 ARG A N 1
ATOM 633 C CA . ARG A 1 81 ? 15.216 -2.602 -11.014 1.00 56.03 81 ARG A CA 1
ATOM 634 C C . ARG A 1 81 ? 14.773 -2.209 -9.604 1.00 56.03 81 ARG A C 1
ATOM 636 O O . ARG A 1 81 ? 14.090 -2.992 -8.931 1.00 56.03 81 ARG A O 1
ATOM 643 N N . ASN A 1 82 ? 15.175 -1.029 -9.129 1.00 58.56 82 ASN A N 1
ATOM 644 C CA . ASN A 1 82 ? 14.696 -0.555 -7.841 1.00 58.56 82 ASN A CA 1
ATOM 645 C C . ASN A 1 82 ? 13.175 -0.349 -7.897 1.00 58.56 82 ASN A C 1
ATOM 647 O O . ASN A 1 82 ? 12.621 0.191 -8.855 1.00 58.56 82 ASN A O 1
ATOM 651 N N . GLN A 1 83 ? 12.494 -0.820 -6.851 1.00 60.25 83 GLN A N 1
ATOM 652 C CA . GLN A 1 83 ? 11.048 -0.687 -6.722 1.00 60.25 83 GLN A CA 1
ATOM 653 C C . GLN A 1 83 ? 10.708 0.492 -5.821 1.00 60.25 83 GLN A C 1
ATOM 655 O O . GLN A 1 83 ? 11.197 0.602 -4.692 1.00 60.25 83 GLN A O 1
ATOM 660 N N . TYR A 1 84 ? 9.809 1.337 -6.304 1.00 67.12 84 TYR A N 1
ATOM 661 C CA . TYR A 1 84 ? 9.281 2.482 -5.584 1.00 67.12 84 TYR A CA 1
ATOM 662 C C . TYR A 1 84 ? 7.866 2.187 -5.101 1.00 67.12 84 TYR A C 1
ATOM 664 O O . TYR A 1 84 ? 7.164 1.328 -5.635 1.00 67.12 84 TYR A O 1
ATOM 672 N N . MET A 1 85 ? 7.437 2.892 -4.056 1.00 72.06 85 MET A N 1
ATOM 673 C CA . MET A 1 85 ? 6.081 2.765 -3.536 1.00 72.06 85 MET A CA 1
ATOM 674 C C . MET A 1 85 ? 5.441 4.133 -3.381 1.00 72.06 85 MET A C 1
ATOM 676 O O . MET A 1 85 ? 5.955 4.980 -2.653 1.00 72.06 85 MET A O 1
ATOM 680 N N . PHE A 1 86 ? 4.280 4.306 -4.006 1.00 74.69 86 PHE A N 1
ATOM 681 C CA . PHE A 1 86 ? 3.400 5.441 -3.755 1.00 74.69 86 PHE A CA 1
ATOM 682 C C . PHE A 1 86 ? 2.237 4.984 -2.898 1.00 74.69 86 PHE A C 1
ATOM 684 O O . PHE A 1 86 ? 1.633 3.949 -3.166 1.00 74.69 86 PHE A O 1
ATOM 691 N N . SER A 1 87 ? 1.911 5.748 -1.861 1.00 78.56 87 SER A N 1
ATOM 692 C CA . SER A 1 87 ? 0.878 5.351 -0.912 1.00 78.56 87 SER A CA 1
ATOM 693 C C . SER A 1 87 ? -0.084 6.473 -0.581 1.00 78.56 87 SER A C 1
ATOM 695 O O . SER A 1 87 ? 0.312 7.628 -0.415 1.00 78.56 87 SER A O 1
ATOM 697 N N . ASN A 1 88 ? -1.333 6.080 -0.372 1.00 83.81 88 ASN A N 1
ATOM 698 C CA . ASN A 1 88 ? -2.321 6.868 0.331 1.00 83.81 88 ASN A CA 1
ATOM 699 C C . ASN A 1 88 ? -2.531 6.260 1.719 1.00 83.81 88 ASN A C 1
ATOM 701 O O . ASN A 1 88 ? -2.751 5.055 1.864 1.00 83.81 88 ASN A O 1
ATOM 705 N N . VAL A 1 89 ? -2.478 7.108 2.741 1.00 83.88 89 VAL A N 1
ATOM 706 C CA . VAL A 1 89 ? -2.706 6.710 4.131 1.00 83.88 89 VAL A CA 1
ATOM 707 C C . VAL A 1 89 ? -3.914 7.450 4.668 1.00 83.88 89 VAL A C 1
ATOM 709 O O . VAL A 1 89 ? -4.060 8.658 4.466 1.00 83.88 89 VAL A O 1
ATOM 712 N N . GLN A 1 90 ? -4.773 6.719 5.373 1.00 85.00 90 GLN A N 1
ATOM 713 C CA . GLN A 1 90 ? -5.997 7.252 5.949 1.00 85.00 90 GLN A CA 1
ATOM 714 C C . GLN A 1 90 ? -6.121 6.909 7.427 1.00 85.00 90 GLN A C 1
ATOM 716 O O . GLN A 1 90 ? -5.877 5.775 7.840 1.00 85.00 90 GLN A O 1
ATOM 721 N N . LYS A 1 91 ? -6.575 7.894 8.203 1.00 86.38 91 LYS A N 1
ATOM 722 C CA . LYS A 1 91 ? -7.155 7.685 9.529 1.00 86.38 91 LYS A CA 1
ATOM 723 C C . LYS A 1 91 ? -8.659 7.535 9.352 1.00 86.38 91 LYS A C 1
ATOM 725 O O . LYS A 1 91 ? -9.291 8.428 8.785 1.00 86.38 91 LYS A O 1
ATOM 730 N N . VAL A 1 92 ? -9.220 6.442 9.844 1.00 87.44 92 VAL A N 1
ATOM 731 C CA . VAL A 1 92 ? -10.650 6.150 9.781 1.00 87.44 92 VAL A CA 1
ATOM 732 C C . VAL A 1 92 ? -11.268 6.036 11.171 1.00 87.44 92 VAL A C 1
ATOM 734 O O . VAL A 1 92 ? -10.585 5.716 12.146 1.00 87.44 92 VAL A O 1
ATOM 737 N N . SER A 1 93 ? -12.563 6.327 11.268 1.00 89.25 93 SER A N 1
ATOM 738 C CA . SER A 1 93 ? -13.366 6.033 12.454 1.00 89.25 93 SER A CA 1
ATOM 739 C C . SER A 1 93 ? -13.611 4.522 12.585 1.00 89.25 93 SER A C 1
ATOM 741 O O . SER A 1 93 ? -13.295 3.743 11.683 1.00 89.25 93 SER A O 1
ATOM 743 N N . LYS A 1 94 ? -14.217 4.093 13.702 1.00 86.50 94 LYS A N 1
ATOM 744 C CA . LYS A 1 94 ? -14.640 2.691 13.887 1.00 86.50 94 LYS A CA 1
ATOM 745 C C . LYS A 1 94 ? -15.661 2.237 12.841 1.00 86.50 94 LYS A C 1
ATOM 747 O O . LYS A 1 94 ? -15.691 1.059 12.507 1.00 86.50 94 LYS A O 1
ATOM 752 N N . ASP A 1 95 ? -16.442 3.178 12.321 1.00 87.25 95 ASP A N 1
ATOM 753 C CA . ASP A 1 95 ? -17.465 2.938 11.304 1.00 87.25 95 ASP A CA 1
ATOM 754 C C . ASP A 1 95 ? -16.894 3.029 9.874 1.00 87.25 95 ASP A C 1
ATOM 756 O O . ASP A 1 95 ? -17.628 2.913 8.898 1.00 87.25 95 ASP A O 1
ATOM 760 N N . GLY A 1 96 ? -15.575 3.225 9.734 1.00 84.19 96 GLY A N 1
ATOM 761 C CA . GLY A 1 96 ? -14.877 3.271 8.446 1.00 84.19 96 GLY A CA 1
ATOM 762 C C . GLY A 1 96 ? -14.866 4.643 7.767 1.00 84.19 96 GLY A C 1
ATOM 763 O O . GLY A 1 96 ? -14.323 4.773 6.668 1.00 84.19 96 GLY A O 1
ATOM 764 N N . GLU A 1 97 ? -15.408 5.683 8.407 1.00 89.25 97 GLU A N 1
ATOM 765 C CA . GLU A 1 97 ? -15.414 7.039 7.850 1.00 89.25 97 GLU A CA 1
ATOM 766 C C . GLU A 1 97 ? -14.004 7.627 7.818 1.00 89.25 97 GLU A C 1
ATOM 768 O O . GLU A 1 97 ? -13.274 7.575 8.808 1.00 89.25 97 GLU A O 1
ATOM 773 N N . VAL A 1 98 ? -13.621 8.230 6.692 1.00 89.38 98 VAL A N 1
ATOM 774 C CA . VAL A 1 98 ? -12.305 8.860 6.542 1.00 89.38 98 VAL A CA 1
ATOM 775 C C . VAL A 1 98 ? -12.265 10.165 7.333 1.00 89.38 98 VAL A C 1
ATOM 777 O O . VAL A 1 98 ? -12.878 11.156 6.948 1.00 89.38 98 VAL A 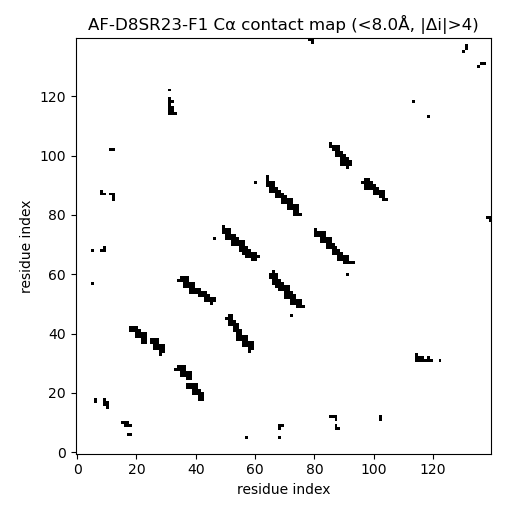O 1
ATOM 780 N N . LEU A 1 99 ? -11.492 10.173 8.417 1.00 84.75 99 LEU A N 1
ATOM 781 C CA . LEU A 1 99 ? -11.267 11.350 9.258 1.00 84.75 99 LEU A CA 1
ATOM 782 C C . LEU A 1 99 ? -10.140 12.221 8.699 1.00 84.75 99 LEU A C 1
ATOM 784 O O . LEU A 1 99 ? -10.214 13.447 8.728 1.00 84.75 99 LEU A O 1
ATOM 788 N N . GLN A 1 100 ? -9.076 11.582 8.207 1.00 81.38 100 GLN A N 1
ATOM 789 C CA . GLN A 1 100 ? -7.916 12.239 7.604 1.00 81.38 100 GLN A CA 1
ATOM 790 C C . GLN A 1 100 ? -7.354 11.368 6.480 1.00 81.38 100 GLN A C 1
ATOM 792 O O . GLN A 1 100 ? -7.394 10.142 6.560 1.00 81.38 100 GLN A O 1
ATOM 797 N N . SER A 1 101 ? -6.811 12.000 5.442 1.00 82.12 101 SER A N 1
ATOM 798 C CA . SER A 1 101 ? -6.188 11.324 4.303 1.00 82.12 101 SER A CA 1
ATOM 799 C C . SER A 1 101 ? -5.015 12.143 3.797 1.00 82.12 101 SER A C 1
ATOM 801 O O . SER A 1 101 ? -5.121 13.364 3.695 1.00 82.12 101 SER A O 1
ATOM 803 N N . THR A 1 102 ? -3.936 11.469 3.422 1.00 72.31 102 THR A N 1
ATOM 804 C CA . THR A 1 102 ? -2.728 12.112 2.908 1.00 72.31 102 THR A CA 1
ATOM 805 C C . THR A 1 102 ? -2.063 11.241 1.852 1.00 72.31 102 THR A C 1
ATOM 807 O O . THR A 1 102 ? -1.943 10.025 2.016 1.00 72.31 102 THR A O 1
ATOM 810 N N . ASP A 1 103 ? -1.630 11.902 0.783 1.00 66.19 103 ASP A N 1
ATOM 811 C CA . ASP A 1 103 ? -0.878 11.331 -0.331 1.00 66.19 103 ASP A CA 1
ATOM 812 C C . ASP A 1 103 ? 0.606 11.618 -0.061 1.00 66.19 103 ASP A C 1
ATOM 814 O O . ASP A 1 103 ? 0.961 12.728 0.337 1.00 66.19 103 ASP A O 1
ATOM 818 N N . TRP A 1 104 ? 1.460 10.599 -0.129 1.00 56.81 104 TRP A N 1
ATOM 819 C CA . TRP A 1 104 ? 2.784 10.633 0.515 1.00 56.81 104 TRP A CA 1
ATOM 820 C C . TRP A 1 104 ? 3.961 10.964 -0.409 1.00 56.81 104 TRP A C 1
ATOM 822 O O . TRP A 1 104 ? 5.092 10.575 -0.133 1.00 56.81 104 TRP A O 1
ATOM 832 N N . GLU A 1 105 ? 3.726 11.755 -1.457 1.00 44.81 105 GLU A N 1
ATOM 833 C CA . GLU A 1 105 ? 4.809 12.361 -2.251 1.00 44.81 105 GLU A CA 1
ATOM 834 C C . GLU A 1 105 ? 5.598 13.422 -1.439 1.00 44.81 105 GLU A C 1
ATOM 836 O O . GLU A 1 105 ? 6.712 13.811 -1.783 1.00 44.81 105 GLU A O 1
ATOM 841 N N . VAL A 1 106 ? 5.063 13.852 -0.287 1.00 33.62 106 VAL A N 1
ATOM 842 C CA . VAL A 1 106 ? 5.655 14.850 0.615 1.00 33.62 106 VAL A CA 1
ATOM 843 C C . VAL A 1 106 ? 5.813 14.253 2.017 1.00 33.62 106 VAL A C 1
ATOM 845 O O . VAL A 1 106 ? 4.882 13.654 2.548 1.00 33.62 106 VAL A O 1
ATOM 848 N N . LYS A 1 107 ? 6.977 14.450 2.657 1.00 41.06 107 LYS A N 1
ATOM 849 C CA . LYS A 1 107 ? 7.174 14.183 4.098 1.00 41.06 107 LYS A CA 1
ATOM 850 C C . LYS A 1 107 ? 6.302 15.142 4.924 1.00 41.06 107 LYS A C 1
ATOM 852 O O . LYS A 1 107 ? 6.544 16.347 4.848 1.00 41.06 107 LYS A O 1
ATOM 857 N N . PRO A 1 108 ? 5.384 14.660 5.784 1.00 37.34 108 PRO A N 1
ATOM 858 C CA . PRO A 1 108 ? 5.357 15.234 7.139 1.00 37.34 108 PRO A CA 1
ATOM 859 C C . PRO A 1 108 ? 4.944 14.275 8.277 1.00 37.34 108 PRO A C 1
ATOM 861 O O . PRO A 1 108 ? 4.031 13.468 8.171 1.00 37.34 108 PRO A O 1
ATOM 864 N N . ASP A 1 109 ? 5.607 14.424 9.422 1.00 45.72 109 ASP A N 1
ATOM 865 C CA . ASP A 1 109 ? 5.479 13.641 10.662 1.00 45.72 109 ASP A CA 1
ATOM 866 C C . ASP A 1 109 ? 4.036 13.254 11.102 1.00 45.72 109 ASP A C 1
ATOM 868 O O . ASP A 1 109 ? 3.249 14.110 11.500 1.00 45.72 109 ASP A O 1
ATOM 872 N N . TRP A 1 110 ? 3.738 11.941 11.137 1.00 36.81 110 TRP A N 1
ATOM 873 C CA . TRP A 1 110 ? 2.660 11.304 11.933 1.00 36.81 110 TRP A CA 1
ATOM 874 C C . TRP A 1 110 ? 3.179 10.112 12.759 1.00 36.81 110 TRP A C 1
ATOM 876 O O . TRP A 1 110 ? 2.473 9.129 12.958 1.00 36.81 110 TRP A O 1
ATOM 886 N N . ARG A 1 111 ? 4.444 10.195 13.201 1.00 37.62 111 ARG A N 1
ATOM 887 C CA . ARG A 1 111 ? 5.257 9.354 14.122 1.00 37.62 111 ARG A CA 1
ATOM 888 C C . ARG A 1 111 ? 5.215 7.824 14.087 1.00 37.62 111 ARG A C 1
ATOM 890 O O . ARG A 1 111 ? 6.190 7.226 14.534 1.00 37.62 111 ARG A O 1
ATOM 897 N N . LYS A 1 112 ? 4.195 7.170 13.540 1.00 42.22 112 LYS A N 1
ATOM 898 C CA . LYS A 1 112 ? 4.132 5.711 13.394 1.00 42.22 112 LYS A CA 1
ATOM 899 C C . LYS A 1 112 ? 4.168 5.247 11.947 1.00 42.22 112 LYS A C 1
ATOM 901 O O . LYS A 1 112 ? 4.657 4.159 11.738 1.00 42.22 112 LYS A O 1
ATOM 906 N N . ALA A 1 113 ? 3.878 6.098 10.961 1.00 42.84 113 ALA A N 1
ATOM 907 C CA . ALA A 1 113 ? 4.104 5.905 9.512 1.00 42.84 113 ALA A CA 1
ATOM 908 C C . ALA A 1 113 ? 5.343 5.171 9.037 1.00 42.84 113 ALA A C 1
ATOM 910 O O . ALA A 1 113 ? 5.397 4.666 7.918 1.00 42.84 113 ALA A O 1
ATOM 911 N N . ARG A 1 114 ? 6.371 5.226 9.880 1.00 41.00 114 ARG A N 1
ATOM 912 C CA . ARG A 1 114 ? 7.670 4.606 9.707 1.00 41.00 114 ARG A CA 1
ATOM 913 C C . ARG A 1 114 ? 7.581 3.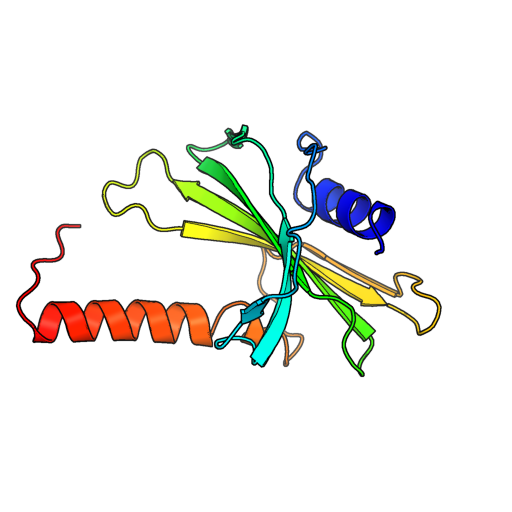149 9.259 1.00 41.00 114 ARG A C 1
ATOM 915 O O . ARG A 1 114 ? 8.505 2.720 8.578 1.00 41.00 114 ARG A O 1
ATOM 922 N N . TRP A 1 115 ? 6.510 2.437 9.621 1.00 45.72 115 TRP A N 1
ATOM 923 C CA . TRP A 1 115 ? 6.323 1.024 9.299 1.00 45.72 115 TRP A CA 1
ATOM 924 C C . TRP A 1 115 ? 6.353 0.751 7.792 1.00 45.72 115 TRP A C 1
ATOM 926 O O . TRP A 1 115 ? 7.043 -0.169 7.397 1.00 45.72 115 TRP A O 1
ATOM 936 N N . CYS A 1 116 ? 5.745 1.572 6.925 1.00 46.34 116 CYS A N 1
ATOM 937 C CA . CYS A 1 116 ? 5.731 1.306 5.472 1.00 46.34 116 CYS A CA 1
ATOM 938 C C . CYS A 1 116 ? 7.107 1.347 4.783 1.00 46.34 116 CYS A C 1
ATOM 940 O O . CYS A 1 116 ? 7.210 0.914 3.636 1.00 46.34 116 CYS A O 1
ATOM 942 N N . TRP A 1 117 ? 8.146 1.916 5.412 1.00 48.78 117 TRP A N 1
ATOM 943 C CA . TRP A 1 117 ? 9.393 2.196 4.690 1.00 48.78 117 TRP A CA 1
ATOM 944 C C . TRP A 1 117 ? 10.694 2.060 5.476 1.00 48.78 117 TRP A C 1
ATOM 946 O O . TRP A 1 117 ? 11.698 1.695 4.869 1.00 48.78 117 TRP A O 1
ATOM 956 N N . LYS A 1 118 ? 10.742 2.327 6.792 1.00 43.12 118 LYS A N 1
ATOM 957 C CA . LYS A 1 118 ? 12.036 2.316 7.496 1.00 43.12 118 LYS A CA 1
ATOM 958 C C . LYS A 1 118 ? 12.657 0.925 7.500 1.00 43.12 118 LYS A C 1
ATOM 960 O O . LYS A 1 118 ? 13.832 0.791 7.188 1.00 43.12 118 LYS A O 1
ATOM 965 N N . GLU A 1 119 ? 11.866 -0.098 7.779 1.00 44.72 119 GLU A N 1
ATOM 966 C CA . GLU A 1 119 ? 12.390 -1.457 7.800 1.00 44.72 119 GLU A CA 1
ATOM 967 C C . GLU A 1 119 ? 12.583 -2.014 6.382 1.00 44.72 119 GLU A C 1
ATOM 969 O O . GLU A 1 119 ? 13.455 -2.849 6.197 1.00 44.72 119 GLU A O 1
ATOM 974 N N . THR A 1 120 ? 11.888 -1.505 5.352 1.00 48.59 120 THR A N 1
ATOM 975 C CA . THR A 1 120 ? 12.057 -1.963 3.963 1.00 48.59 120 THR A CA 1
ATOM 976 C C . THR A 1 120 ? 13.347 -1.412 3.400 1.00 48.59 120 THR A C 1
ATOM 978 O O . THR A 1 120 ? 14.108 -2.158 2.802 1.00 48.59 120 THR A O 1
ATOM 981 N N . GLN A 1 121 ? 13.633 -0.129 3.629 1.00 48.41 121 GLN A N 1
ATOM 982 C CA . GLN A 1 121 ? 14.906 0.461 3.236 1.00 48.41 121 GLN A CA 1
ATOM 983 C C . GLN A 1 121 ? 16.064 -0.082 4.058 1.00 48.41 121 GLN A C 1
ATOM 985 O O . GLN A 1 121 ? 17.093 -0.406 3.477 1.00 48.41 121 GLN A O 1
ATOM 990 N N . ASP A 1 122 ? 15.913 -0.218 5.377 1.00 51.78 122 ASP A N 1
ATOM 991 C CA . ASP A 1 122 ? 16.967 -0.789 6.216 1.00 51.78 122 ASP A CA 1
ATOM 992 C C . ASP A 1 122 ? 17.204 -2.268 5.851 1.00 51.78 122 ASP A C 1
ATOM 994 O O . ASP A 1 122 ? 18.355 -2.686 5.778 1.00 51.78 122 ASP A O 1
ATOM 998 N N . ALA A 1 123 ? 16.165 -3.048 5.520 1.00 51.47 123 ALA A N 1
ATOM 999 C CA . ALA A 1 123 ? 16.303 -4.435 5.065 1.00 51.47 123 ALA A CA 1
ATOM 1000 C C . ALA A 1 123 ? 16.848 -4.553 3.636 1.00 51.47 123 ALA A C 1
ATOM 1002 O O . ALA A 1 123 ? 17.660 -5.438 3.374 1.00 51.47 123 ALA A O 1
ATOM 1003 N N . ILE A 1 124 ? 16.440 -3.685 2.706 1.00 51.88 124 ILE A N 1
ATOM 1004 C CA . ILE A 1 124 ? 17.001 -3.626 1.348 1.00 51.88 124 ILE A CA 1
ATOM 1005 C C . ILE A 1 124 ? 18.476 -3.234 1.432 1.00 51.88 124 ILE A C 1
ATOM 1007 O O . ILE A 1 124 ? 19.322 -3.958 0.913 1.00 51.88 124 ILE A O 1
ATOM 1011 N N . ASN A 1 125 ? 18.809 -2.179 2.178 1.00 54.59 125 ASN A N 1
ATOM 1012 C CA . ASN A 1 125 ? 20.190 -1.774 2.426 1.00 54.59 125 ASN A CA 1
ATOM 1013 C C . ASN A 1 125 ? 20.977 -2.888 3.118 1.00 54.59 125 ASN A C 1
ATOM 1015 O O . ASN A 1 125 ? 22.087 -3.184 2.696 1.00 54.59 125 ASN A O 1
ATOM 1019 N N . ALA A 1 126 ? 20.421 -3.560 4.127 1.00 58.62 126 ALA A N 1
ATOM 1020 C CA . ALA A 1 126 ? 21.091 -4.676 4.788 1.00 58.62 126 ALA A CA 1
ATOM 1021 C C . ALA A 1 126 ? 21.333 -5.854 3.835 1.00 58.62 126 ALA A C 1
ATOM 1023 O O . ALA A 1 126 ? 22.407 -6.446 3.874 1.00 58.62 126 ALA A O 1
ATOM 1024 N N . ARG A 1 127 ? 20.384 -6.178 2.947 1.00 56.41 127 ARG A N 1
ATOM 1025 C CA . ARG A 1 127 ? 20.548 -7.227 1.925 1.00 56.41 127 ARG A CA 1
ATOM 1026 C C . ARG A 1 127 ? 21.579 -6.840 0.870 1.00 56.41 127 ARG A C 1
ATOM 1028 O O . ARG A 1 127 ? 22.361 -7.694 0.471 1.00 56.41 127 ARG A O 1
ATOM 1035 N N . ILE A 1 128 ? 21.622 -5.573 0.462 1.00 54.19 128 ILE A N 1
ATOM 1036 C CA . ILE A 1 128 ? 22.651 -5.036 -0.438 1.00 54.19 128 ILE A CA 1
ATOM 1037 C C . ILE A 1 128 ? 24.024 -5.101 0.240 1.00 54.19 128 ILE A C 1
ATOM 1039 O O . ILE A 1 128 ? 24.975 -5.598 -0.354 1.00 54.19 128 ILE A O 1
ATOM 1043 N N . GLN A 1 129 ? 24.136 -4.678 1.500 1.00 61.75 129 GLN A N 1
ATOM 1044 C CA . GLN A 1 129 ? 25.386 -4.740 2.263 1.00 61.75 129 GLN A CA 1
ATOM 1045 C C . GLN A 1 129 ? 25.840 -6.186 2.526 1.00 61.75 129 GLN A C 1
ATOM 1047 O O . GLN A 1 129 ? 27.026 -6.476 2.397 1.00 61.75 129 GLN A O 1
ATOM 1052 N N . ASP A 1 130 ? 24.926 -7.115 2.828 1.00 64.19 130 ASP A N 1
ATOM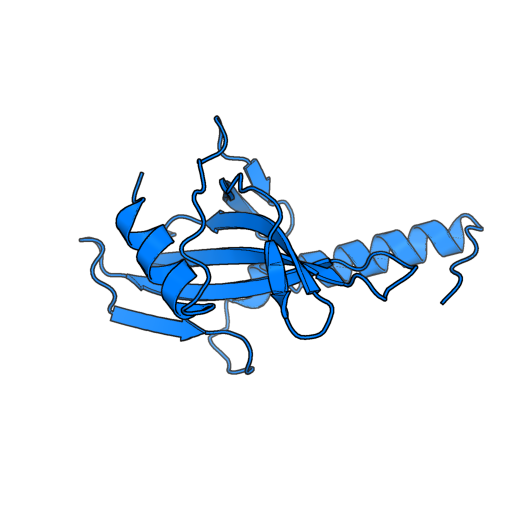 1053 C CA . ASP A 1 130 ? 25.224 -8.552 2.947 1.00 64.19 130 ASP A CA 1
ATOM 1054 C C . ASP A 1 130 ? 25.660 -9.150 1.599 1.00 64.19 130 ASP A C 1
ATOM 1056 O O . ASP A 1 130 ? 26.632 -9.901 1.541 1.00 64.19 130 ASP A O 1
ATOM 1060 N N . ALA A 1 131 ? 25.018 -8.768 0.492 1.00 53.56 131 ALA A N 1
ATOM 1061 C CA . ALA A 1 131 ? 25.425 -9.183 -0.849 1.00 53.56 131 ALA A CA 1
ATOM 1062 C C . ALA A 1 131 ? 26.821 -8.647 -1.220 1.00 53.56 131 ALA A C 1
ATOM 1064 O O . ALA A 1 131 ? 27.654 -9.415 -1.706 1.00 53.56 131 ALA A O 1
ATOM 1065 N N . ILE A 1 132 ? 27.116 -7.373 -0.926 1.00 57.94 132 ILE A N 1
ATOM 1066 C CA . ILE A 1 132 ? 28.450 -6.769 -1.081 1.00 57.94 132 ILE A CA 1
ATOM 1067 C C . ILE A 1 132 ? 29.478 -7.519 -0.224 1.00 57.94 132 ILE A C 1
ATOM 1069 O O . ILE A 1 132 ? 30.540 -7.894 -0.724 1.00 57.94 132 ILE A O 1
ATOM 1073 N N . ALA A 1 133 ? 29.162 -7.804 1.044 1.00 65.38 133 ALA A N 1
ATOM 1074 C CA . ALA A 1 133 ? 30.038 -8.551 1.949 1.00 65.38 133 ALA A CA 1
ATOM 1075 C C . ALA A 1 133 ? 30.316 -9.985 1.458 1.00 65.38 133 ALA A C 1
ATOM 1077 O O . ALA A 1 133 ? 31.394 -10.526 1.701 1.00 65.38 133 ALA A O 1
ATOM 1078 N N . ARG A 1 134 ? 29.377 -10.587 0.717 1.00 71.81 134 ARG A N 1
ATOM 1079 C CA . ARG A 1 134 ? 29.526 -11.897 0.058 1.00 71.81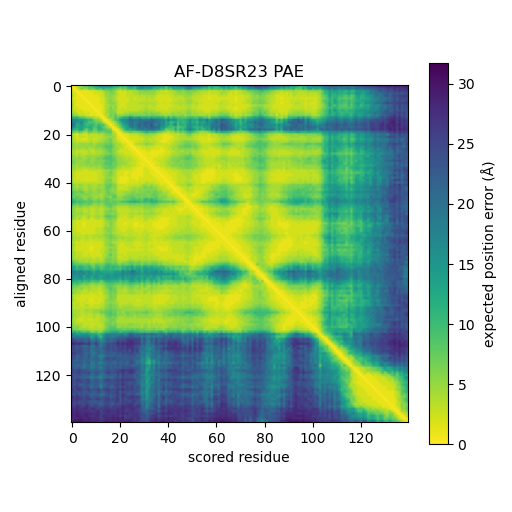 134 ARG A CA 1
ATOM 1080 C C . ARG A 1 134 ? 30.185 -11.824 -1.325 1.00 71.81 134 ARG A C 1
ATOM 1082 O O . ARG A 1 134 ? 30.303 -12.850 -1.992 1.00 71.81 134 ARG A O 1
ATOM 1089 N N . GLY A 1 135 ? 30.645 -10.646 -1.745 1.00 65.38 135 GLY A N 1
ATOM 1090 C CA . GLY A 1 135 ? 31.402 -10.445 -2.981 1.00 65.38 135 GLY A CA 1
ATOM 1091 C C . GLY A 1 135 ? 30.552 -10.209 -4.230 1.00 65.38 135 GLY A C 1
ATOM 1092 O O . GLY A 1 135 ? 31.082 -10.291 -5.340 1.00 65.38 135 GLY A O 1
ATOM 1093 N N . ALA A 1 136 ? 29.257 -9.912 -4.083 1.00 52.28 136 ALA A N 1
ATOM 1094 C CA . ALA A 1 136 ? 28.440 -9.466 -5.205 1.00 52.28 136 ALA A CA 1
ATOM 1095 C C . ALA A 1 136 ? 28.924 -8.089 -5.685 1.00 52.28 136 ALA A C 1
ATOM 1097 O O . ALA A 1 136 ? 29.137 -7.174 -4.888 1.00 52.28 136 ALA A O 1
ATOM 1098 N N . LYS A 1 137 ? 29.102 -7.933 -7.000 1.00 43.88 137 LYS A N 1
ATOM 1099 C CA . LYS A 1 137 ? 29.377 -6.628 -7.606 1.00 43.88 137 LYS A CA 1
ATOM 1100 C C . LYS A 1 137 ? 28.050 -5.925 -7.860 1.00 43.88 137 LYS A C 1
ATOM 1102 O O . LYS A 1 137 ? 27.275 -6.380 -8.695 1.00 43.88 137 LYS A O 1
ATOM 1107 N N . VAL A 1 138 ? 27.812 -4.844 -7.126 1.00 37.59 138 VAL A N 1
ATOM 1108 C CA . VAL A 1 138 ? 26.739 -3.892 -7.417 1.00 37.59 138 VAL A CA 1
ATOM 1109 C C . VAL A 1 138 ? 27.247 -3.000 -8.548 1.00 37.59 138 VAL A C 1
ATOM 1111 O O . VAL A 1 138 ? 28.317 -2.401 -8.422 1.00 37.59 138 VAL A O 1
ATOM 1114 N N . TYR A 1 139 ? 26.546 -3.004 -9.675 1.00 38.19 139 TYR A N 1
ATOM 1115 C CA . TYR A 1 139 ? 26.825 -2.127 -10.806 1.00 38.19 139 TYR A CA 1
ATOM 1116 C C . TYR A 1 139 ? 25.704 -1.094 -10.835 1.00 38.19 139 TYR A C 1
ATOM 1118 O O . TYR A 1 139 ? 24.579 -1.479 -11.138 1.00 38.19 139 TYR A O 1
ATOM 1126 N N . GLY A 1 140 ? 26.039 0.146 -10.469 1.00 36.22 140 GLY A N 1
ATOM 1127 C CA . GLY A 1 140 ? 25.136 1.294 -10.574 1.00 36.22 140 GLY A CA 1
ATOM 1128 C C . GLY A 1 140 ? 25.186 1.981 -11.924 1.00 36.22 140 GLY A C 1
ATOM 1129 O O . GLY A 1 140 ? 25.805 1.420 -12.862 1.00 36.22 140 GLY A O 1
#

Solvent-accessible surface area (backbone atoms only — not comparable to full-atom values): 8053 Å² total; per-residue (Å²): 130,68,59,69,57,52,53,54,38,41,39,65,69,35,81,90,49,82,66,74,61,43,71,46,99,55,73,44,76,35,87,47,50,76,39,58,24,33,39,30,47,37,74,72,39,82,68,56,97,58,28,31,32,58,33,30,37,36,31,63,63,46,99,86,20,47,28,36,40,34,38,33,26,38,39,74,82,45,90,79,57,58,74,45,74,54,38,23,41,33,37,31,46,98,88,63,50,79,77,44,75,48,62,62,93,55,93,76,93,72,90,61,68,54,32,84,42,55,41,50,51,52,48,49,50,49,50,52,52,51,38,44,76,72,68,50,83,83,76,131

Organism: Selaginella moellendorffii (NCBI:txid88036)

Secondary structure (DSSP, 8-state):
--HHHHHHHHHHH-TT----EEE-SS-EEETTTTEEEEEEEE--EEEETTEEEEEEEEE---TT-EEEEEEEEEESS-TT--EEEEEEEEEE-TT--EEEEEETTS----TTGGGGTHHHHHHHHHHHHHHHHTT-----

Mean predicted aligned error: 11.22 Å

pLDDT: mean 70.45, std 16.09, range [33.62, 89.81]

Sequence (140 aa):
MDEEAVRGMLRRIGQEYLADFTFGESMVHDPVTERDYFPLIMSPKDFGDGFTMTGGRFYPADEEGVRCTAVILDDAEDAERNQYMFSNVQKVSKDGEVLQSTDWEVKPDWRKARWCWKETQDAINARIQDAIARGAKVYG

Nearest PDB structures (foldseek):
  5kp1-assembly2_C  TM=5.048E-01  e=1.546E+00  Pseudomonas putida
  6uad-assembly1_A  TM=5.459E-01  e=2.868E+00  Comamonas testosteroni
  5dre-assembly1_A-2  TM=3.102E-01  e=2.423E+00  Comamonas testosteroni
  3ov4-assembly2_D  TM=3.253E-01  e=5.028E+00  Comamonas testosteroni